Protein AF-A0A2U8QRX8-F1 (afdb_monomer)

Radius of gyration: 24.19 Å; Cα contacts (8 Å, |Δi|>4): 11; chains: 1; bounding box: 51×27×66 Å

Sequence (90 aa):
MSGYYGSPKTVIKNNKDLLGEKNRLSIKDYLSVKHCDTKDSIKSSLEQLEAIRTKLQVENKKRKKRQIILAALSLFLSILLLYIIPKITS

Organism: NCBI:txid2201181

Structure (mmCIF, N/CA/C/O backbone):
data_AF-A0A2U8QRX8-F1
#
_entry.id   AF-A0A2U8QRX8-F1
#
loop_
_atom_site.group_PDB
_atom_site.id
_atom_site.type_symbol
_atom_site.label_atom_id
_atom_site.label_alt_id
_atom_site.label_comp_id
_atom_site.label_asym_id
_atom_site.label_entity_id
_atom_site.label_seq_id
_atom_site.pdbx_PDB_ins_code
_atom_site.Cartn_x
_atom_site.Cartn_y
_atom_site.Cartn_z
_atom_site.occupancy
_atom_site.B_iso_or_equiv
_atom_site.auth_seq_id
_atom_site.auth_comp_id
_atom_site.auth_asym_id
_atom_site.auth_atom_id
_atom_site.pdbx_PDB_model_num
ATOM 1 N N . MET A 1 1 ? 18.093 4.980 -19.376 1.00 37.75 1 MET A N 1
ATOM 2 C CA . MET A 1 1 ? 17.798 4.739 -17.931 1.00 37.75 1 MET A CA 1
ATOM 3 C C . MET A 1 1 ? 16.961 5.902 -17.414 1.00 37.75 1 MET A C 1
ATOM 5 O O . MET A 1 1 ? 17.432 7.027 -17.462 1.00 37.75 1 MET A O 1
ATOM 9 N N . SER A 1 2 ? 15.714 5.674 -16.983 1.00 35.56 2 SER A N 1
ATOM 10 C CA . SER A 1 2 ? 14.842 6.755 -16.491 1.00 35.56 2 SER A CA 1
ATOM 11 C C . SER A 1 2 ? 15.340 7.228 -15.125 1.00 35.56 2 SER A C 1
ATOM 13 O O . 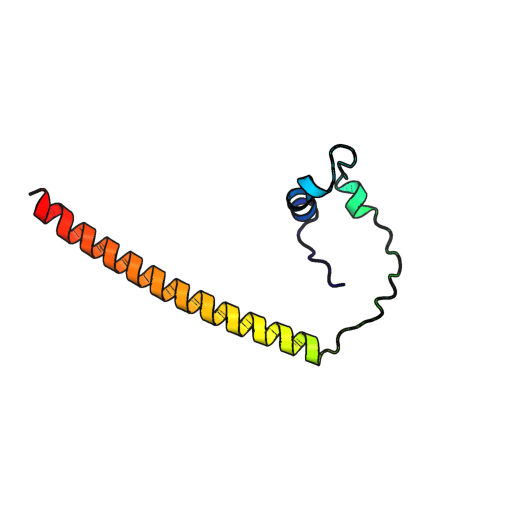SER A 1 2 ? 15.153 6.556 -14.112 1.00 35.56 2 SER A O 1
ATOM 15 N N . GLY A 1 3 ? 16.051 8.356 -15.130 1.00 42.97 3 GLY A N 1
ATOM 16 C CA . GLY A 1 3 ? 16.533 9.014 -13.927 1.00 42.97 3 GLY A CA 1
ATOM 17 C C . GLY A 1 3 ? 15.367 9.359 -13.010 1.00 42.97 3 GLY A C 1
ATOM 18 O O . GLY A 1 3 ? 14.385 9.979 -13.417 1.00 42.97 3 GLY A O 1
ATOM 19 N N . TYR A 1 4 ? 15.478 8.948 -11.754 1.00 46.25 4 TYR A N 1
ATOM 20 C CA . TYR A 1 4 ? 14.631 9.431 -10.676 1.00 46.25 4 TYR A CA 1
ATOM 21 C C . TYR A 1 4 ? 14.949 10.923 -10.475 1.00 46.25 4 TYR A C 1
ATOM 23 O O . TYR A 1 4 ? 15.853 11.277 -9.722 1.00 46.25 4 TYR A O 1
ATOM 31 N N . TYR A 1 5 ? 14.247 11.819 -11.172 1.00 51.91 5 TYR A N 1
ATOM 32 C CA . TYR A 1 5 ? 14.415 13.266 -10.997 1.00 51.91 5 TYR A CA 1
ATOM 33 C C . TYR A 1 5 ? 13.629 13.743 -9.771 1.00 51.91 5 TYR A C 1
ATOM 35 O O . TYR A 1 5 ? 12.659 14.491 -9.860 1.00 51.91 5 TYR A O 1
ATOM 43 N N . GLY A 1 6 ? 14.052 13.294 -8.588 1.00 60.38 6 GLY A N 1
ATOM 44 C CA . GLY A 1 6 ? 13.830 14.092 -7.386 1.00 60.38 6 GLY A CA 1
ATOM 45 C C . GLY A 1 6 ? 14.603 15.409 -7.507 1.00 60.38 6 GLY A C 1
ATOM 46 O O . GLY A 1 6 ? 15.559 15.498 -8.279 1.00 60.38 6 GLY A O 1
ATOM 47 N N . SER A 1 7 ? 14.219 16.437 -6.741 1.00 65.88 7 SER A N 1
ATOM 48 C CA . SER A 1 7 ? 15.023 17.665 -6.642 1.00 65.88 7 SER A CA 1
ATOM 49 C C . SER A 1 7 ? 16.498 17.292 -6.410 1.00 65.88 7 SER A C 1
ATOM 51 O O . SER A 1 7 ? 16.750 16.415 -5.577 1.00 65.88 7 SER A O 1
ATOM 53 N N . PRO A 1 8 ? 17.474 17.936 -7.079 1.00 64.75 8 PRO A N 1
ATOM 54 C CA . PRO A 1 8 ? 18.899 17.633 -6.912 1.00 64.75 8 PRO A CA 1
ATOM 55 C C . PRO A 1 8 ? 19.334 17.566 -5.441 1.00 64.75 8 PRO A C 1
ATOM 57 O O . PRO A 1 8 ? 20.144 16.728 -5.054 1.00 64.75 8 PRO A O 1
ATOM 60 N N . LYS A 1 9 ? 18.700 18.378 -4.584 1.00 66.19 9 LYS A N 1
ATOM 61 C CA . LYS A 1 9 ? 18.882 18.353 -3.126 1.00 66.19 9 LYS A CA 1
ATOM 62 C C . LYS A 1 9 ? 18.574 16.988 -2.503 1.00 66.19 9 LYS A C 1
ATOM 64 O O . LYS A 1 9 ? 19.318 16.521 -1.646 1.00 66.19 9 LYS A O 1
ATOM 69 N N . THR A 1 10 ? 17.488 16.348 -2.922 1.00 70.31 10 THR A N 1
ATOM 70 C CA . THR A 1 10 ? 17.055 15.036 -2.426 1.00 70.31 10 THR A CA 1
ATOM 71 C C . THR A 1 10 ? 17.994 13.930 -2.894 1.00 70.31 10 THR A C 1
ATOM 73 O O . THR A 1 10 ? 18.333 13.044 -2.115 1.00 70.31 10 THR A O 1
ATOM 76 N N . VAL A 1 11 ? 18.461 14.002 -4.143 1.00 69.44 11 VAL A N 1
ATOM 77 C CA . VAL A 1 11 ? 19.394 13.017 -4.709 1.00 69.44 11 VAL A CA 1
ATOM 78 C C . VAL A 1 11 ? 20.745 13.073 -3.993 1.00 69.44 11 VAL A C 1
ATOM 80 O O . VAL A 1 11 ? 21.247 12.035 -3.569 1.00 69.44 11 VAL A O 1
ATOM 83 N N . ILE A 1 12 ? 21.291 14.273 -3.770 1.00 70.81 12 ILE A N 1
ATOM 84 C CA . ILE A 1 12 ? 22.542 14.464 -3.019 1.00 70.81 12 ILE A CA 1
ATOM 85 C C . ILE A 1 12 ? 22.394 13.965 -1.579 1.00 70.81 12 ILE A C 1
ATOM 87 O O . ILE A 1 12 ? 23.276 13.279 -1.070 1.00 70.81 12 ILE A O 1
ATOM 91 N N . LYS A 1 13 ? 21.267 14.273 -0.923 1.00 71.94 13 LYS A N 1
ATOM 92 C CA . LYS A 1 13 ? 21.002 13.831 0.453 1.00 71.94 13 LYS A CA 1
ATOM 93 C C . LYS A 1 13 ? 20.989 12.306 0.571 1.00 71.94 13 LYS A C 1
ATOM 95 O O . LYS A 1 13 ? 21.589 11.775 1.497 1.00 71.94 13 LYS A O 1
ATOM 100 N N . ASN A 1 14 ? 20.322 11.620 -0.353 1.00 71.06 14 ASN A N 1
ATOM 101 C CA . ASN A 1 14 ? 20.128 10.172 -0.275 1.00 71.06 14 ASN A CA 1
ATOM 102 C C . ASN A 1 14 ? 21.364 9.367 -0.695 1.00 71.06 14 ASN A C 1
ATOM 104 O O . ASN A 1 14 ? 21.493 8.219 -0.295 1.00 71.06 14 ASN A O 1
ATOM 108 N N . ASN A 1 15 ? 22.262 9.953 -1.489 1.00 68.38 15 ASN A N 1
ATOM 109 C CA . ASN A 1 15 ? 23.480 9.288 -1.961 1.00 68.38 15 ASN A CA 1
ATOM 110 C C . ASN A 1 15 ? 24.740 9.797 -1.252 1.00 68.38 15 ASN A C 1
ATOM 112 O O . ASN A 1 15 ? 25.849 9.487 -1.675 1.00 68.38 15 ASN A O 1
ATOM 116 N N . LYS A 1 16 ? 24.586 10.579 -0.178 1.00 66.81 16 LYS A N 1
ATOM 117 C CA . LYS A 1 16 ? 25.697 11.209 0.545 1.00 66.81 16 LYS A CA 1
ATOM 118 C C . LYS A 1 16 ? 26.759 10.196 0.987 1.00 66.81 16 LYS A C 1
ATOM 120 O O . LYS A 1 16 ? 27.944 10.490 0.882 1.00 66.81 16 LYS A O 1
ATOM 125 N N . ASP A 1 17 ? 26.331 9.010 1.408 1.00 65.00 17 ASP A N 1
ATOM 126 C CA . ASP A 1 17 ? 27.224 7.956 1.903 1.00 65.00 17 ASP A CA 1
ATOM 127 C C . ASP A 1 17 ? 27.972 7.239 0.767 1.00 65.00 17 ASP A C 1
ATOM 129 O O . ASP A 1 17 ? 29.093 6.775 0.949 1.00 65.00 17 ASP A O 1
ATOM 133 N N . LEU A 1 18 ? 27.388 7.211 -0.437 1.00 64.81 18 LEU A N 1
ATOM 134 C CA . LEU A 1 18 ? 28.006 6.646 -1.642 1.00 64.81 18 LEU A CA 1
ATOM 135 C C . LEU A 1 18 ? 29.009 7.605 -2.293 1.00 64.81 18 LEU A C 1
ATOM 137 O O . LEU A 1 18 ? 29.867 7.176 -3.059 1.00 64.81 18 LEU A O 1
ATOM 141 N N . LEU A 1 19 ? 28.896 8.905 -2.011 1.00 62.06 19 LEU A N 1
ATOM 142 C CA . LEU A 1 19 ? 29.720 9.937 -2.638 1.00 62.06 19 LEU A CA 1
ATOM 143 C C . LEU A 1 19 ? 31.124 10.046 -2.027 1.00 62.06 19 LEU A C 1
ATOM 145 O O . LEU A 1 19 ? 31.994 10.662 -2.636 1.00 62.06 19 LEU A O 1
ATOM 149 N N . GLY A 1 20 ? 31.387 9.400 -0.887 1.00 55.44 20 GLY A N 1
ATOM 150 C CA . GLY A 1 20 ? 32.693 9.422 -0.230 1.00 55.44 20 GLY A CA 1
ATOM 151 C C . GLY A 1 20 ? 33.110 10.821 0.248 1.00 55.44 20 GLY A C 1
ATOM 152 O O . GLY A 1 20 ? 32.637 11.858 -0.214 1.00 55.44 20 GLY A O 1
ATOM 153 N N . GLU A 1 21 ? 34.036 10.879 1.202 1.00 56.72 21 GLU A N 1
ATOM 154 C CA . GLU A 1 21 ? 34.426 12.142 1.849 1.00 56.72 21 GLU A CA 1
ATOM 155 C C . GLU A 1 21 ? 35.078 13.156 0.885 1.00 56.72 21 GLU A C 1
ATOM 157 O O . GLU A 1 21 ? 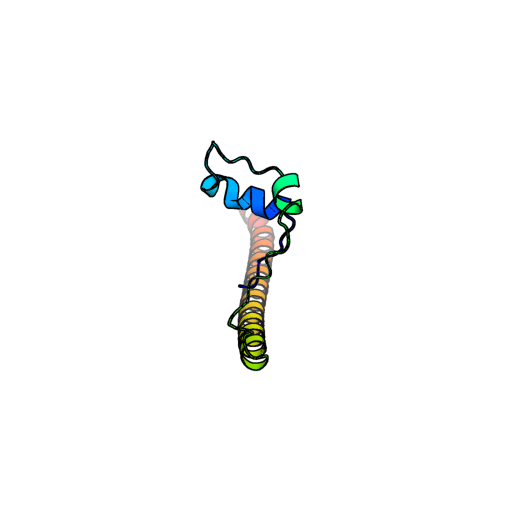35.038 14.363 1.12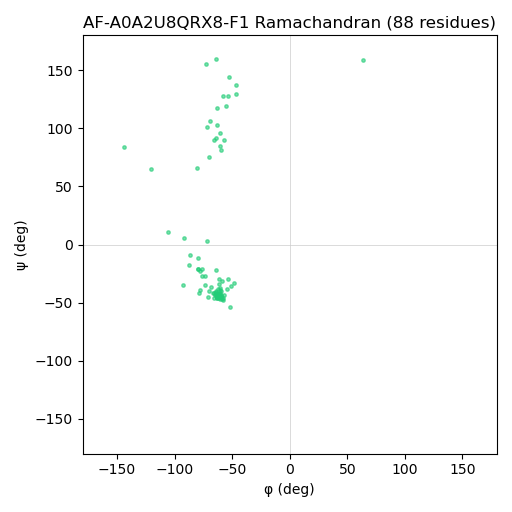2 1.00 56.72 21 GLU A O 1
ATOM 162 N N . LYS A 1 22 ? 35.623 12.671 -0.241 1.00 55.75 22 LYS A N 1
ATOM 163 C CA . LYS A 1 22 ? 36.337 13.472 -1.247 1.00 55.75 22 LYS A CA 1
ATOM 164 C C . LYS A 1 22 ? 35.452 14.100 -2.331 1.00 55.75 22 LYS A C 1
ATOM 166 O O . LYS A 1 22 ? 35.904 15.051 -2.956 1.00 55.75 22 LYS A O 1
ATOM 171 N N . ASN A 1 23 ? 34.214 13.640 -2.536 1.00 54.94 23 ASN A N 1
ATOM 172 C CA . ASN A 1 23 ? 33.320 14.158 -3.583 1.00 54.94 23 ASN A CA 1
ATOM 173 C C . ASN A 1 23 ? 32.026 14.719 -2.980 1.00 54.94 23 ASN A C 1
ATOM 175 O O . ASN A 1 23 ? 30.919 14.248 -3.245 1.00 54.94 23 ASN A O 1
ATOM 179 N N . ARG A 1 24 ? 32.151 15.794 -2.194 1.00 57.28 24 ARG A N 1
ATOM 180 C CA . ARG A 1 24 ? 31.010 16.664 -1.870 1.00 57.28 24 ARG A CA 1
ATOM 181 C C . ARG A 1 24 ? 30.594 17.435 -3.125 1.00 57.28 24 ARG A C 1
ATOM 183 O O . ARG A 1 24 ? 30.889 18.619 -3.249 1.00 57.28 24 ARG A O 1
ATOM 190 N N . LEU A 1 25 ? 29.929 16.748 -4.053 1.00 61.44 25 LEU A N 1
ATOM 191 C CA . LEU A 1 25 ? 29.358 17.357 -5.251 1.00 61.44 25 LEU A CA 1
ATOM 192 C C . LEU A 1 25 ? 28.421 18.490 -4.823 1.00 61.44 25 LEU A C 1
ATOM 194 O O . LEU A 1 25 ? 27.447 18.281 -4.091 1.00 61.44 25 LEU A O 1
ATOM 198 N N . SER A 1 26 ? 28.747 19.704 -5.252 1.00 60.66 26 SER A N 1
ATOM 199 C CA . SER A 1 26 ? 27.905 20.872 -5.049 1.00 60.66 26 SER A CA 1
ATOM 200 C C . SER A 1 26 ? 26.693 20.772 -5.971 1.00 60.66 26 SER A C 1
ATOM 202 O O . SER A 1 26 ? 26.747 20.163 -7.037 1.00 60.66 26 SER A O 1
ATOM 204 N N . ILE A 1 27 ? 25.583 21.424 -5.615 1.00 59.94 27 ILE A N 1
ATOM 205 C CA . ILE A 1 27 ? 24.405 21.521 -6.500 1.00 59.94 27 ILE A CA 1
ATOM 206 C C . ILE A 1 27 ? 24.802 22.079 -7.880 1.00 59.94 27 ILE A C 1
ATOM 208 O O . ILE A 1 27 ? 24.203 21.719 -8.890 1.00 59.94 27 ILE A O 1
ATOM 212 N N . LYS A 1 28 ? 25.844 22.918 -7.932 1.00 59.62 28 LYS A N 1
ATOM 213 C CA . LYS A 1 28 ? 26.400 23.453 -9.180 1.00 59.62 28 LYS A CA 1
ATOM 214 C C . LYS A 1 28 ? 26.944 22.360 -10.108 1.00 59.62 28 LYS A C 1
ATOM 216 O O . LYS A 1 28 ? 26.762 22.487 -11.311 1.00 59.62 28 LYS A O 1
ATOM 221 N N . ASP A 1 29 ? 27.508 21.285 -9.559 1.00 60.41 29 ASP A N 1
ATOM 222 C CA . ASP A 1 29 ? 28.053 20.157 -10.328 1.00 60.41 29 ASP A CA 1
ATOM 223 C C . ASP A 1 29 ? 26.941 19.282 -10.924 1.00 60.41 29 ASP A C 1
ATOM 225 O O . ASP A 1 29 ? 27.104 18.676 -11.978 1.00 60.41 29 ASP A O 1
ATOM 229 N N . TYR A 1 30 ? 25.768 19.263 -10.283 1.00 59.44 30 TYR A N 1
ATOM 230 C CA . TYR A 1 30 ? 24.563 18.641 -10.839 1.00 59.44 30 TYR A CA 1
ATOM 231 C C . TYR A 1 30 ? 23.945 19.463 -11.973 1.00 59.44 30 TYR A C 1
ATOM 233 O O . TYR A 1 30 ? 23.379 18.901 -12.906 1.00 59.44 30 TYR A O 1
ATOM 241 N N . LEU A 1 31 ? 24.025 20.792 -11.885 1.00 57.41 31 LEU A N 1
ATOM 242 C CA . LEU A 1 31 ? 23.494 21.701 -12.904 1.00 57.41 31 LEU A CA 1
ATOM 243 C C . LEU A 1 31 ? 24.428 21.838 -14.114 1.00 57.41 31 LEU A C 1
ATOM 245 O O . LEU A 1 31 ? 23.974 22.228 -15.185 1.00 57.41 31 LEU A O 1
ATOM 249 N N . SER A 1 32 ? 25.716 21.523 -13.954 1.00 56.81 32 SER A N 1
ATOM 250 C CA . SER A 1 32 ? 26.738 21.620 -15.001 1.00 56.81 32 SER A CA 1
ATOM 251 C C . SER A 1 32 ? 26.927 20.337 -15.812 1.00 56.81 32 SER A C 1
ATOM 253 O O . SER A 1 32 ? 27.808 20.296 -16.676 1.00 56.81 32 SER A O 1
ATOM 255 N N . VAL A 1 33 ? 26.101 19.306 -15.589 1.00 57.00 33 VAL A N 1
ATOM 256 C CA . VAL A 1 33 ? 26.074 18.111 -16.438 1.00 57.00 33 VAL A CA 1
ATOM 257 C C . VAL A 1 33 ? 25.610 18.538 -17.829 1.00 57.00 33 VAL A C 1
ATOM 259 O O . VAL A 1 33 ? 24.416 18.594 -18.120 1.00 57.00 33 VAL A O 1
ATOM 262 N N . LYS A 1 34 ? 26.572 18.873 -18.699 1.00 52.47 34 LYS A N 1
ATOM 263 C CA . LYS A 1 34 ? 26.354 18.968 -20.143 1.00 52.47 34 LYS A CA 1
ATOM 264 C C . LYS A 1 34 ? 25.592 17.716 -20.553 1.00 52.47 34 LYS A C 1
ATOM 266 O O . LYS A 1 34 ? 26.002 16.613 -20.195 1.00 52.47 34 LYS A O 1
ATOM 271 N N . HIS A 1 35 ? 24.494 17.900 -21.281 1.00 51.12 35 HIS A N 1
ATOM 272 C CA . HIS A 1 35 ? 23.782 16.814 -21.936 1.00 51.12 35 HIS A CA 1
ATOM 273 C C . HIS A 1 35 ? 24.760 16.085 -22.862 1.00 51.12 35 HIS A C 1
ATOM 275 O O . HIS A 1 35 ? 24.946 16.455 -24.015 1.00 51.12 35 HIS A O 1
ATOM 281 N N . CYS A 1 36 ? 25.442 15.071 -22.336 1.00 48.94 36 CYS A N 1
ATOM 282 C CA . CYS A 1 36 ? 26.004 14.029 -23.162 1.00 48.94 36 CYS A CA 1
ATOM 283 C C . CYS A 1 36 ? 24.796 13.359 -23.802 1.00 48.94 36 CYS A C 1
ATOM 285 O O . CYS A 1 36 ? 23.950 12.826 -23.075 1.00 48.94 36 CYS A O 1
ATOM 287 N N . ASP A 1 37 ? 24.712 13.424 -25.131 1.00 50.53 37 ASP A N 1
ATOM 288 C CA . ASP A 1 37 ? 23.770 12.653 -25.936 1.00 50.53 37 ASP A CA 1
ATOM 289 C C . ASP A 1 37 ? 24.038 11.172 -25.686 1.00 50.53 37 ASP A C 1
ATOM 291 O O . ASP A 1 37 ? 24.764 10.474 -26.397 1.00 50.53 37 ASP A O 1
ATOM 295 N N . THR A 1 38 ? 23.483 10.703 -24.578 1.00 51.06 38 THR A N 1
ATOM 296 C CA . THR A 1 38 ? 23.478 9.310 -24.207 1.00 51.06 38 THR A CA 1
ATOM 297 C C . THR A 1 38 ? 22.545 8.700 -25.228 1.00 51.06 38 THR A C 1
ATOM 299 O O . THR A 1 38 ? 21.342 8.952 -25.202 1.00 51.06 38 THR A O 1
ATOM 302 N N . LYS A 1 39 ? 23.106 7.969 -26.194 1.00 51.22 39 LYS A N 1
ATOM 303 C CA . LYS A 1 39 ? 22.332 7.095 -27.070 1.00 51.22 39 LYS A CA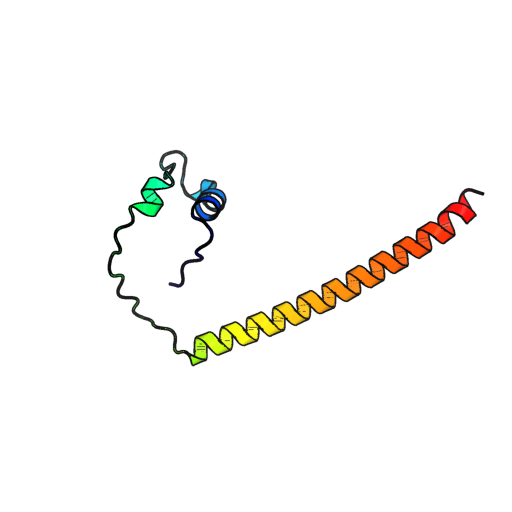 1
ATOM 304 C C . LYS A 1 39 ? 21.654 6.069 -26.163 1.00 51.22 39 LYS A C 1
ATOM 306 O O . LYS A 1 39 ? 22.212 5.006 -25.912 1.00 51.22 39 LYS A O 1
ATOM 311 N N . ASP A 1 40 ? 20.496 6.422 -25.609 1.00 52.97 40 ASP A N 1
ATOM 312 C CA . ASP A 1 40 ? 19.621 5.516 -24.878 1.00 52.97 40 ASP A CA 1
ATOM 313 C C . ASP A 1 40 ? 19.234 4.421 -25.877 1.00 52.97 40 ASP A C 1
ATOM 315 O O . ASP A 1 40 ? 18.341 4.590 -26.706 1.00 52.97 40 ASP A O 1
ATOM 319 N N . SER A 1 41 ? 19.956 3.300 -25.849 1.00 53.25 41 SER A N 1
ATOM 320 C CA . SER A 1 41 ? 19.798 2.212 -26.818 1.00 53.25 41 SER A CA 1
ATOM 321 C C . SER A 1 41 ? 18.500 1.426 -26.634 1.00 53.25 41 SER A C 1
ATOM 323 O O . SER A 1 41 ? 18.258 0.462 -27.351 1.00 53.25 41 SER A O 1
ATOM 325 N N . ILE A 1 42 ? 17.640 1.815 -25.690 1.00 60.44 42 ILE A N 1
ATOM 326 C CA . ILE A 1 42 ? 16.396 1.114 -25.394 1.00 60.44 42 ILE A CA 1
ATOM 327 C C . ILE A 1 42 ? 15.337 2.155 -25.020 1.00 60.44 42 ILE A C 1
ATOM 329 O O . ILE A 1 42 ? 15.081 2.423 -23.845 1.00 60.44 42 ILE A O 1
ATOM 333 N N . LYS A 1 43 ? 14.686 2.747 -26.029 1.00 56.41 43 LYS A N 1
ATOM 334 C CA . LYS A 1 43 ? 13.328 3.271 -25.835 1.00 56.41 43 LYS A CA 1
ATOM 335 C C . LYS A 1 43 ? 12.460 2.059 -25.501 1.00 56.41 43 LYS A C 1
ATOM 337 O O . LYS A 1 43 ? 12.148 1.273 -26.390 1.00 56.41 43 LYS A O 1
ATOM 342 N N . SER A 1 44 ? 12.119 1.865 -24.226 1.00 58.28 44 SER A N 1
ATOM 343 C CA . SER A 1 44 ? 11.127 0.855 -23.849 1.00 58.28 44 SER A CA 1
ATOM 344 C C . SER A 1 44 ? 9.858 1.114 -24.658 1.00 58.28 44 SER A C 1
ATOM 346 O O . SER A 1 44 ? 9.379 2.253 -24.668 1.00 58.28 44 SER A O 1
ATOM 348 N N . SER A 1 45 ? 9.338 0.091 -25.337 1.00 71.75 45 SER A N 1
ATOM 349 C CA . SER A 1 45 ? 8.086 0.208 -26.092 1.00 71.75 45 SER A CA 1
ATOM 350 C C . SER A 1 45 ? 6.988 0.768 -25.181 1.00 71.75 45 SER A C 1
ATOM 352 O O . SER A 1 45 ? 6.963 0.464 -23.984 1.00 71.75 45 SER A O 1
ATOM 354 N N . LEU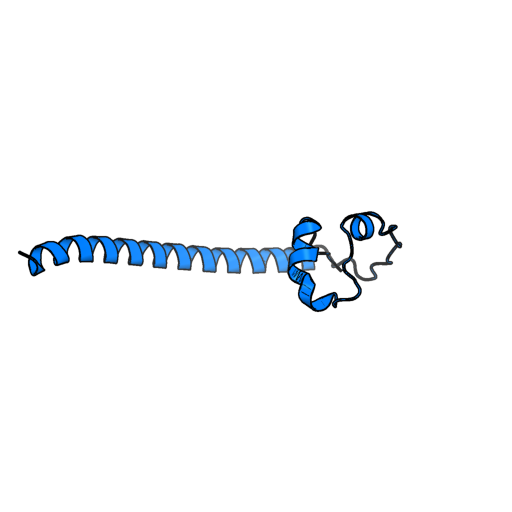 A 1 46 ? 6.090 1.594 -25.724 1.00 71.38 46 LEU A N 1
ATOM 355 C CA . LEU A 1 46 ? 4.978 2.187 -24.969 1.00 71.38 46 LEU A CA 1
ATOM 356 C C . LEU A 1 46 ? 4.187 1.119 -24.194 1.00 71.38 46 LEU A C 1
ATOM 358 O O . LEU A 1 46 ? 3.835 1.335 -23.036 1.00 71.38 46 LEU A O 1
ATOM 362 N N . GLU A 1 47 ? 4.044 -0.071 -24.777 1.00 69.25 47 GLU A N 1
ATOM 363 C CA . GLU A 1 47 ? 3.404 -1.238 -24.160 1.00 69.25 47 GLU A CA 1
ATOM 364 C C . GLU A 1 47 ? 4.088 -1.691 -22.860 1.00 69.25 47 GLU A C 1
ATOM 366 O O . GLU A 1 47 ? 3.429 -2.018 -21.872 1.00 69.25 47 GLU A O 1
ATOM 371 N N . GLN A 1 48 ? 5.423 -1.669 -22.812 1.00 73.12 48 GLN A N 1
ATOM 372 C CA . GLN A 1 48 ? 6.173 -2.023 -21.603 1.00 73.12 48 GLN A CA 1
ATOM 373 C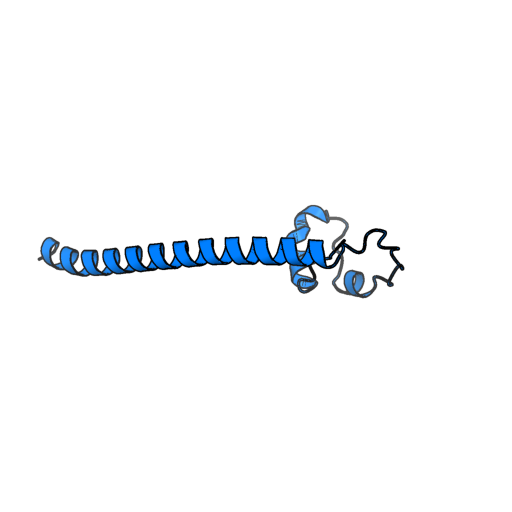 C . GLN A 1 48 ? 5.971 -0.974 -20.507 1.00 73.12 48 GLN A C 1
ATOM 375 O O . GLN A 1 48 ? 5.860 -1.313 -19.326 1.00 73.12 48 GLN A O 1
ATOM 380 N N . LEU A 1 49 ? 5.884 0.301 -20.891 1.00 78.50 49 LEU A N 1
ATOM 381 C CA . LEU A 1 49 ? 5.646 1.395 -19.956 1.00 78.50 49 LEU A CA 1
ATOM 382 C C . LEU A 1 49 ? 4.241 1.308 -19.339 1.00 78.50 49 LEU A C 1
ATOM 384 O O . LEU A 1 49 ? 4.073 1.507 -18.133 1.00 78.50 49 LEU A O 1
ATOM 388 N N . GLU A 1 50 ? 3.237 0.975 -20.149 1.00 78.81 50 GLU A N 1
ATOM 389 C CA . GLU A 1 50 ? 1.861 0.757 -19.698 1.00 78.81 50 GLU A CA 1
ATOM 390 C C . GLU A 1 50 ? 1.742 -0.468 -18.788 1.00 78.81 50 GLU A C 1
ATOM 392 O O . GLU A 1 50 ? 1.119 -0.390 -17.723 1.00 78.81 50 GLU A O 1
ATOM 397 N N . ALA A 1 51 ? 2.416 -1.571 -19.121 1.00 80.00 51 ALA A N 1
ATOM 398 C CA . ALA A 1 51 ? 2.461 -2.762 -18.275 1.00 80.00 51 ALA A CA 1
ATOM 399 C C . ALA A 1 51 ? 3.080 -2.478 -16.891 1.00 80.00 51 ALA A C 1
ATOM 401 O O . ALA A 1 51 ? 2.617 -2.990 -15.870 1.00 80.00 51 ALA A O 1
ATOM 402 N N . ILE A 1 52 ? 4.108 -1.629 -16.820 1.00 83.44 52 ILE A N 1
ATOM 403 C CA . ILE A 1 52 ? 4.718 -1.228 -15.543 1.00 83.44 52 ILE A CA 1
ATOM 404 C C . ILE A 1 52 ? 3.777 -0.307 -14.757 1.00 83.44 52 ILE A C 1
ATOM 406 O O . ILE A 1 52 ? 3.568 -0.510 -13.557 1.00 83.44 52 ILE A O 1
ATOM 410 N N . ARG A 1 53 ? 3.169 0.686 -15.421 1.00 82.12 53 ARG A N 1
ATOM 411 C CA . ARG A 1 53 ? 2.218 1.614 -14.786 1.00 82.12 53 ARG A CA 1
ATOM 412 C C . ARG A 1 53 ? 1.018 0.883 -14.194 1.00 82.12 53 ARG A C 1
ATOM 414 O O . ARG A 1 53 ? 0.651 1.152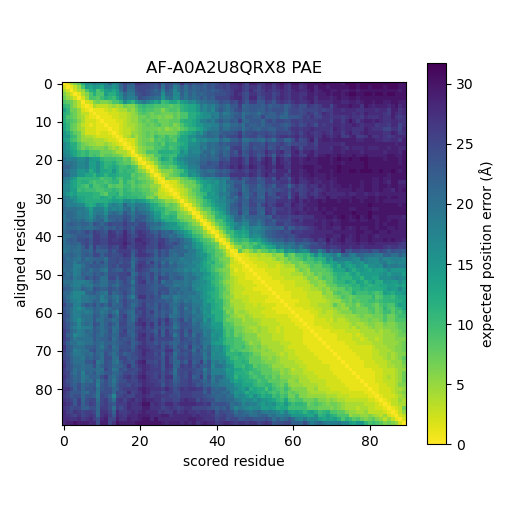 -13.052 1.00 82.12 53 ARG A O 1
ATOM 421 N N . THR A 1 54 ? 0.435 -0.053 -14.936 1.00 86.44 54 THR A N 1
ATOM 422 C CA . THR A 1 54 ? -0.721 -0.839 -14.483 1.00 86.44 54 THR A CA 1
ATOM 423 C C . THR A 1 54 ? -0.373 -1.698 -13.267 1.00 86.44 54 THR A C 1
ATOM 425 O O . THR A 1 54 ? -1.092 -1.653 -12.266 1.00 86.44 54 THR A O 1
ATOM 428 N N . LYS A 1 55 ? 0.772 -2.396 -13.279 1.00 86.62 55 LYS A N 1
ATOM 429 C CA . LYS A 1 55 ? 1.252 -3.163 -12.114 1.00 86.62 55 LYS A CA 1
ATOM 430 C C . LYS A 1 55 ? 1.435 -2.280 -10.874 1.00 86.62 55 LYS A C 1
ATOM 432 O O . LYS A 1 55 ? 0.905 -2.606 -9.810 1.00 86.62 55 LYS A O 1
ATOM 437 N N . LEU A 1 56 ? 2.093 -1.128 -11.019 1.00 86.44 56 LEU A N 1
ATOM 438 C CA . LEU A 1 56 ? 2.283 -0.162 -9.927 1.00 86.44 56 LEU A CA 1
ATOM 439 C C . LEU A 1 56 ? 0.954 0.369 -9.374 1.00 86.44 56 LEU A C 1
ATOM 441 O O . LEU A 1 56 ? 0.782 0.483 -8.159 1.00 86.44 56 LEU A O 1
ATOM 445 N N . GLN A 1 57 ? -0.009 0.680 -10.242 1.00 86.88 57 GLN A N 1
ATOM 446 C CA . GLN A 1 57 ? -1.333 1.139 -9.819 1.00 86.88 57 GLN A CA 1
ATOM 447 C C . GLN A 1 57 ? -2.088 0.064 -9.031 1.00 86.88 57 GLN A C 1
ATOM 449 O O . GLN A 1 57 ? -2.691 0.371 -7.998 1.00 86.88 57 GLN A O 1
ATOM 454 N N . VAL A 1 58 ? -2.030 -1.196 -9.471 1.00 89.38 58 VAL A N 1
ATOM 455 C CA . VAL A 1 58 ? -2.665 -2.323 -8.773 1.00 89.38 58 VAL A CA 1
ATOM 456 C C . VAL A 1 58 ? -2.052 -2.522 -7.388 1.00 89.38 58 VAL A C 1
ATOM 458 O O . VAL A 1 58 ? -2.788 -2.649 -6.404 1.00 89.38 58 VAL A O 1
ATOM 461 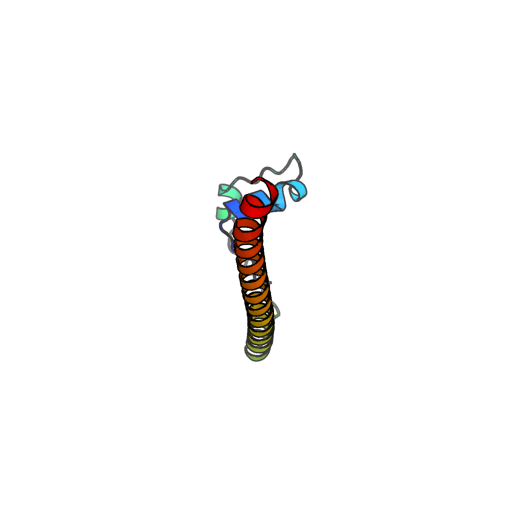N N . GLU A 1 59 ? -0.724 -2.499 -7.275 1.00 85.44 59 GLU A N 1
ATOM 462 C CA . GLU A 1 59 ? -0.046 -2.612 -5.981 1.00 85.44 59 GLU A CA 1
ATOM 463 C C . GLU A 1 5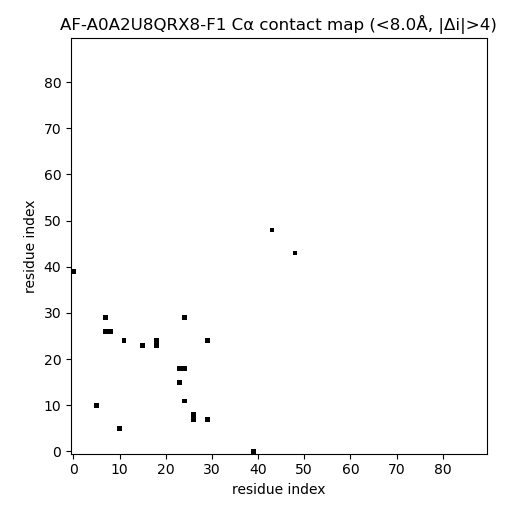9 ? -0.380 -1.449 -5.046 1.00 85.44 59 GLU A C 1
ATOM 465 O O . GLU A 1 59 ? -0.728 -1.670 -3.883 1.00 85.44 59 GLU A O 1
ATOM 470 N N . ASN A 1 60 ? -0.363 -0.215 -5.550 1.00 85.38 60 ASN A N 1
ATOM 471 C CA . ASN A 1 60 ? -0.724 0.961 -4.762 1.00 85.38 60 ASN A CA 1
ATOM 472 C C . ASN A 1 60 ? -2.178 0.901 -4.280 1.00 85.38 60 ASN A C 1
ATOM 474 O O . ASN A 1 60 ? -2.461 1.241 -3.130 1.00 85.38 60 ASN A O 1
ATOM 478 N N . LYS A 1 61 ? -3.105 0.406 -5.110 1.00 88.38 61 LYS A N 1
ATOM 479 C CA . LYS A 1 61 ? -4.506 0.203 -4.715 1.00 88.38 61 LYS A CA 1
ATOM 480 C C . LYS A 1 61 ? -4.630 -0.840 -3.601 1.00 88.38 61 LYS A C 1
ATOM 482 O O . LYS A 1 61 ? -5.380 -0.618 -2.651 1.00 88.38 61 LYS A O 1
ATOM 487 N N . LYS A 1 62 ? -3.872 -1.943 -3.668 1.00 89.19 62 LYS A N 1
ATOM 488 C CA . LYS A 1 62 ? -3.820 -2.956 -2.595 1.00 89.19 62 LYS A CA 1
ATOM 489 C C . LYS A 1 62 ? -3.264 -2.371 -1.292 1.00 89.19 62 LYS A C 1
ATOM 491 O O . LYS A 1 62 ? -3.874 -2.555 -0.239 1.00 89.19 62 LYS A O 1
ATOM 496 N N . ARG A 1 63 ? -2.162 -1.614 -1.361 1.00 88.44 63 ARG A N 1
ATOM 497 C CA . ARG A 1 63 ? -1.554 -0.948 -0.194 1.00 88.44 63 ARG A CA 1
ATOM 498 C C . ARG A 1 63 ? -2.518 0.043 0.462 1.00 88.44 63 ARG A C 1
ATOM 500 O O . ARG A 1 63 ? -2.709 -0.030 1.672 1.00 88.44 63 ARG A O 1
ATOM 507 N N . LYS A 1 64 ? -3.190 0.891 -0.327 1.00 88.88 64 LYS A N 1
ATOM 508 C CA . LYS A 1 64 ? -4.193 1.844 0.181 1.00 88.88 64 LYS A CA 1
ATOM 509 C C . LYS A 1 64 ? -5.359 1.144 0.879 1.00 88.88 64 LYS A C 1
ATOM 511 O O . LYS A 1 64 ? -5.729 1.545 1.975 1.00 88.88 64 LYS A O 1
ATOM 516 N N . LYS A 1 65 ? -5.903 0.067 0.299 1.00 89.94 65 LYS A N 1
ATOM 517 C CA . LYS A 1 65 ? -6.968 -0.721 0.949 1.00 89.94 65 LYS A CA 1
ATOM 518 C C . LYS A 1 65 ? -6.525 -1.268 2.306 1.00 89.94 65 LYS A C 1
ATOM 520 O O . LYS A 1 65 ? -7.251 -1.125 3.283 1.00 89.94 65 LYS A O 1
ATOM 525 N N . ARG A 1 66 ? -5.321 -1.847 2.382 1.00 91.44 66 ARG A N 1
ATOM 526 C CA . ARG A 1 66 ? -4.770 -2.354 3.647 1.00 91.44 66 ARG A CA 1
ATOM 527 C C . ARG A 1 66 ? -4.597 -1.238 4.678 1.00 91.44 66 ARG A C 1
ATOM 529 O O . ARG A 1 66 ? -4.942 -1.438 5.835 1.00 91.44 66 ARG A O 1
ATOM 536 N N . GLN A 1 67 ? -4.103 -0.071 4.263 1.00 92.12 67 GLN A N 1
ATOM 537 C CA . GLN A 1 67 ? -3.965 1.092 5.144 1.00 92.12 67 GLN A CA 1
ATOM 538 C C . GLN A 1 67 ? -5.313 1.566 5.693 1.00 92.12 67 GLN A C 1
ATOM 540 O O . GLN A 1 67 ? -5.407 1.831 6.884 1.00 92.12 67 GLN A O 1
ATOM 545 N N . ILE A 1 68 ? -6.358 1.612 4.861 1.00 94.25 68 ILE A N 1
ATOM 546 C CA . ILE A 1 68 ? -7.712 1.988 5.298 1.00 94.25 68 ILE A CA 1
ATOM 547 C C . ILE A 1 68 ? -8.241 0.999 6.345 1.00 94.25 68 ILE A C 1
ATOM 549 O O . ILE A 1 68 ? -8.747 1.423 7.379 1.00 94.25 68 ILE A O 1
ATOM 553 N N . ILE A 1 69 ? -8.081 -0.308 6.112 1.00 94.56 69 ILE A N 1
ATOM 554 C CA . ILE A 1 69 ? -8.518 -1.346 7.060 1.00 94.56 69 ILE A CA 1
ATOM 555 C C . ILE A 1 69 ? -7.784 -1.205 8.399 1.00 94.56 69 ILE A C 1
ATOM 557 O O . ILE A 1 69 ? -8.412 -1.229 9.455 1.00 94.56 69 ILE A O 1
ATOM 561 N N . LEU A 1 70 ? -6.461 -1.020 8.366 1.00 94.44 70 LEU A N 1
ATOM 562 C CA . LEU A 1 70 ? -5.662 -0.835 9.580 1.00 94.44 70 LEU A CA 1
ATOM 563 C C . LEU A 1 70 ? -6.042 0.446 10.332 1.00 94.44 70 LEU A C 1
ATOM 565 O O . LEU A 1 70 ? -6.133 0.426 11.555 1.00 94.44 70 LEU A O 1
ATOM 569 N N . ALA A 1 71 ? -6.302 1.542 9.616 1.00 94.25 71 ALA A N 1
ATOM 570 C CA . ALA A 1 71 ? -6.747 2.792 10.220 1.00 94.25 71 ALA A CA 1
ATOM 571 C C . ALA A 1 71 ? -8.114 2.636 10.906 1.00 94.25 71 ALA A C 1
ATOM 573 O O . ALA A 1 71 ? -8.281 3.093 12.035 1.00 94.25 71 ALA A O 1
ATOM 574 N N . ALA A 1 72 ? -9.061 1.940 10.269 1.00 94.81 72 ALA A N 1
ATOM 575 C CA . ALA A 1 72 ? -10.372 1.661 10.851 1.00 94.81 72 ALA A CA 1
ATOM 576 C C . ALA A 1 72 ? -10.268 0.801 12.124 1.00 94.81 72 ALA A C 1
ATOM 578 O O . ALA A 1 72 ? -10.884 1.131 13.135 1.00 94.81 72 ALA A O 1
ATOM 579 N N . LEU A 1 73 ? -9.444 -0.255 12.105 1.00 95.19 73 LEU A N 1
ATOM 580 C CA . LEU A 1 73 ? -9.184 -1.085 13.288 1.00 95.19 73 LEU A CA 1
ATOM 581 C C . LEU A 1 73 ? -8.544 -0.280 14.426 1.00 95.19 73 LEU A C 1
ATOM 583 O O . LEU A 1 73 ? -8.973 -0.391 15.571 1.00 95.19 73 LEU A O 1
ATOM 587 N N . SER A 1 74 ? -7.557 0.562 14.113 1.00 94.94 74 SER A N 1
ATOM 588 C CA . SER A 1 74 ? -6.898 1.434 15.093 1.00 94.94 74 SER A CA 1
ATOM 589 C C . SER A 1 74 ? -7.886 2.391 15.768 1.00 94.94 74 SER A C 1
ATOM 591 O O . SER A 1 74 ? -7.880 2.556 16.989 1.00 94.94 74 SER A O 1
ATOM 593 N N . LEU A 1 75 ? -8.780 2.990 14.978 1.00 95.88 75 LEU A N 1
ATOM 594 C CA . LEU A 1 75 ? -9.810 3.894 15.479 1.00 95.88 75 LEU A CA 1
ATOM 595 C C . LEU A 1 75 ? -10.806 3.150 16.378 1.00 95.88 75 LEU A C 1
ATOM 597 O O . LEU A 1 75 ? -11.116 3.625 17.468 1.00 95.88 75 LEU A O 1
ATOM 601 N N . PHE A 1 76 ? -11.240 1.954 15.972 1.00 96.00 76 PHE A N 1
ATOM 602 C CA . PHE A 1 76 ? -12.116 1.110 16.784 1.00 96.00 76 PHE A CA 1
ATOM 603 C C . PHE A 1 76 ? -11.485 0.750 18.139 1.00 96.00 76 PHE A C 1
ATOM 605 O O . PHE A 1 76 ? -12.123 0.925 19.176 1.00 96.00 76 PHE A O 1
ATOM 612 N N . LEU A 1 77 ? -10.217 0.321 18.151 1.00 95.12 77 LEU A N 1
ATOM 613 C CA . LEU A 1 77 ? -9.487 0.034 19.392 1.00 95.12 77 LEU A CA 1
ATOM 614 C C . LEU A 1 77 ? -9.362 1.266 20.293 1.00 95.12 77 LEU A C 1
ATOM 616 O O . LEU A 1 77 ? -9.500 1.152 21.507 1.00 95.12 77 LEU A O 1
ATOM 620 N N . SER A 1 78 ? -9.133 2.440 19.707 1.00 94.69 78 SER A N 1
ATOM 621 C CA . SER A 1 78 ? -9.007 3.695 20.454 1.00 94.69 78 SER A CA 1
ATOM 622 C C . SER A 1 78 ? -10.313 4.060 21.170 1.00 94.69 78 SER A C 1
ATOM 624 O O . SER A 1 78 ? -10.290 4.416 22.346 1.00 94.69 78 SER A O 1
ATOM 626 N N . ILE A 1 79 ? -11.462 3.907 20.498 1.00 93.88 79 ILE A N 1
ATOM 627 C CA . ILE A 1 79 ? -12.788 4.105 21.108 1.00 93.88 79 ILE A CA 1
ATOM 628 C C . ILE A 1 79 ? -13.025 3.086 22.228 1.00 93.88 79 ILE A C 1
ATOM 630 O O . ILE A 1 79 ? -13.486 3.453 23.308 1.00 93.88 79 ILE A O 1
ATOM 634 N N . LEU A 1 80 ? -12.687 1.815 21.991 1.00 92.69 80 LEU A N 1
ATOM 635 C CA . LEU A 1 80 ? -12.854 0.753 22.982 1.00 92.69 80 LEU A CA 1
ATOM 636 C C . LEU A 1 80 ? -12.047 1.040 24.258 1.00 92.69 80 LEU A C 1
ATOM 638 O O . LEU A 1 80 ? -12.567 0.911 25.363 1.00 92.69 80 LEU A O 1
ATOM 642 N N . LEU A 1 81 ? -10.794 1.477 24.111 1.00 91.62 81 LEU A N 1
ATOM 643 C CA . LEU A 1 81 ? -9.935 1.847 25.236 1.00 91.62 81 LEU A CA 1
ATOM 644 C C . LEU A 1 81 ? -10.503 3.036 26.012 1.00 91.62 81 LEU A C 1
ATOM 646 O O . LEU A 1 81 ? -10.565 2.975 27.236 1.00 91.62 81 LEU A O 1
ATOM 650 N N . LEU A 1 82 ? -10.979 4.076 25.324 1.00 92.06 82 LEU A N 1
ATOM 651 C CA . LEU A 1 82 ? -11.625 5.222 25.973 1.00 92.06 82 LEU A CA 1
ATOM 652 C C . LEU A 1 82 ? -12.889 4.838 26.745 1.00 92.06 82 LEU A C 1
ATOM 654 O O . LEU A 1 82 ? -13.209 5.489 27.731 1.00 92.06 82 LEU A O 1
ATOM 658 N N . TYR A 1 83 ? -13.601 3.796 26.321 1.00 91.19 83 TYR A N 1
ATOM 659 C CA . TYR A 1 83 ? -14.765 3.291 27.045 1.00 91.19 83 TYR A CA 1
ATOM 660 C C . TYR A 1 83 ? -14.380 2.438 28.264 1.00 91.19 83 TYR A C 1
ATOM 662 O O . TYR A 1 83 ? -15.013 2.521 29.315 1.00 91.19 83 TYR A O 1
ATOM 670 N N . ILE A 1 84 ? -13.341 1.611 28.131 1.00 89.75 84 ILE A N 1
ATOM 671 C CA . ILE A 1 84 ? -12.926 0.661 29.168 1.00 89.75 84 ILE A CA 1
ATOM 672 C C . ILE A 1 84 ? -12.122 1.346 30.277 1.00 89.75 84 ILE A C 1
ATOM 674 O O . ILE A 1 84 ? -12.353 1.048 31.446 1.00 89.75 84 ILE A O 1
ATOM 678 N N . ILE A 1 85 ? -11.206 2.261 29.938 1.00 87.62 85 ILE A N 1
ATOM 679 C CA . ILE A 1 85 ? -10.323 2.929 30.909 1.00 87.62 85 ILE A CA 1
ATOM 680 C C . ILE A 1 85 ? -11.127 3.549 32.064 1.00 87.62 85 ILE A C 1
ATOM 682 O O . ILE A 1 85 ? -10.874 3.159 33.201 1.00 87.62 85 ILE A O 1
ATOM 686 N N . PRO A 1 86 ? -12.152 4.395 31.824 1.00 88.06 86 PRO A N 1
ATOM 687 C CA . PRO A 1 86 ? -12.949 4.992 32.895 1.00 88.06 86 PRO A CA 1
ATOM 688 C C . PRO A 1 86 ? -13.635 3.960 33.788 1.00 88.06 86 PRO A C 1
ATOM 690 O O . PRO A 1 86 ? -13.808 4.208 34.973 1.00 88.06 86 PRO A O 1
ATOM 693 N N . LYS A 1 87 ? -14.006 2.801 33.232 1.00 81.06 87 LYS A N 1
ATOM 694 C CA . LYS A 1 87 ? -14.650 1.709 33.967 1.00 81.06 87 LYS A CA 1
ATOM 695 C C . LYS A 1 87 ? -13.698 0.898 34.846 1.00 81.06 87 LYS A C 1
ATOM 697 O O . LYS A 1 87 ? -14.177 0.183 35.715 1.00 81.06 87 LYS A O 1
ATOM 702 N N . ILE A 1 88 ? -12.395 0.942 34.572 1.00 79.62 88 ILE A N 1
ATOM 703 C CA . ILE A 1 88 ? -11.365 0.259 35.368 1.00 79.62 88 ILE A CA 1
ATOM 704 C C . ILE A 1 88 ? -10.803 1.197 36.442 1.00 79.62 88 ILE A C 1
ATOM 706 O O . ILE A 1 88 ? -10.443 0.741 37.521 1.00 79.62 88 ILE A O 1
ATOM 710 N N . THR A 1 89 ? -10.689 2.495 36.145 1.00 72.75 89 THR A N 1
ATOM 711 C CA . THR A 1 89 ? -10.167 3.499 37.090 1.00 72.75 89 THR A CA 1
ATOM 712 C C . THR A 1 89 ? -11.214 4.107 38.025 1.00 72.75 89 THR A C 1
ATOM 714 O O . THR A 1 89 ? -10.825 4.847 38.927 1.00 72.75 89 THR A O 1
ATOM 717 N N . SER A 1 90 ? -12.505 3.837 37.811 1.00 56.97 90 SER A N 1
ATOM 718 C CA . SER A 1 90 ? -13.596 4.191 38.733 1.00 56.97 90 SER A CA 1
ATOM 719 C C . SER A 1 90 ? -13.996 3.002 39.588 1.00 56.97 90 SER A C 1
ATOM 721 O O . SER A 1 90 ? -14.510 3.285 40.691 1.00 56.97 90 SER A O 1
#

Mean predicted aligned error: 17.11 Å

Foldseek 3Di:
DDDPPDPLVVVCVVCVVVCDPPRPDDVVNVVPPDPPVPPPVDPDPPVVVVVVVVVVVVVVVVVVVVVVVVVVVVVVVVVVCVVVVVVVVD

pLDDT: mean 72.63, std 16.59, range [35.56, 96.0]

Solvent-accessible surface area (backbone atoms only — not comparable to full-atom values): 5631 Å² total; per-residue (Å²): 125,91,73,84,80,57,60,69,70,55,52,52,64,75,41,50,83,79,42,47,96,87,49,77,75,47,75,64,61,69,71,60,60,68,84,69,84,69,78,64,89,67,78,72,52,71,67,59,54,49,54,50,51,51,53,52,50,54,52,52,51,53,52,51,53,52,51,54,54,52,50,52,52,51,53,52,52,52,52,51,46,66,62,47,50,60,69,71,77,104

Secondary structure (DSSP, 8-state):
-------HHHHHHHTTTTSTTT----HHHHHT--------S----HHHHHHHHHHHHHHHHHHHHHHHHHHHHHHHHHHHHHHHHHHHH-